Protein AF-G9EKN3-F1 (afdb_monomer_lite)

Foldseek 3Di:
DAAEAEFECACTFFVHRLLVQCVPPPDDPPVVSQVRRLPGATVVGLQVVLVVLVVCVVVVYAYEYEYPRPCCVPNVLVCCCRGSNDDNVSSVRHPPHPDDD

Secondary structure (DSSP, 8-state):
---EEEEESBTTTBSS-HHHHHTT--SSHHHHHHHHHTTSPBTT-HHHHHHHHHHHHHTT-EEEEE---TTHHHHHHHHIIIII---HHHHHHT-------

Organism: NCBI:txid658187

Structure (mmCIF, N/CA/C/O backbone):
data_AF-G9EKN3-F1
#
_entry.id   AF-G9EKN3-F1
#
loop_
_atom_site.group_PDB
_atom_site.id
_atom_site.type_symbol
_atom_site.label_atom_id
_atom_site.label_alt_id
_atom_site.label_comp_id
_atom_site.label_asym_id
_atom_site.label_entity_id
_atom_site.label_seq_id
_atom_site.pdbx_PDB_ins_code
_atom_site.Cartn_x
_atom_site.Cartn_y
_atom_site.Cartn_z
_atom_site.occupancy
_atom_site.B_iso_or_equiv
_atom_site.auth_seq_id
_atom_site.auth_comp_id
_atom_site.auth_asym_id
_atom_site.auth_atom_id
_atom_site.pdbx_PDB_model_num
ATOM 1 N N . MET A 1 1 ? -19.971 -3.875 18.115 1.00 77.50 1 MET A N 1
ATOM 2 C CA . MET A 1 1 ? -19.711 -5.177 17.462 1.00 77.50 1 MET A CA 1
ATOM 3 C C . MET A 1 1 ? -18.418 -5.032 16.682 1.00 77.50 1 MET A C 1
ATOM 5 O O . MET A 1 1 ? -18.292 -4.047 15.971 1.00 77.50 1 MET A O 1
ATOM 9 N N . MET A 1 2 ? -17.455 -5.933 16.867 1.00 85.88 2 MET A N 1
ATOM 10 C CA . MET A 1 2 ? -16.186 -5.900 16.133 1.00 85.88 2 MET A CA 1
ATOM 11 C C . MET A 1 2 ? -16.360 -6.659 14.816 1.00 85.88 2 MET A C 1
ATOM 13 O O . MET A 1 2 ? -16.826 -7.797 14.834 1.00 85.88 2 MET A O 1
ATOM 17 N N . LEU A 1 3 ? -16.030 -6.019 13.695 1.00 91.31 3 LEU A N 1
ATOM 18 C CA . LEU A 1 3 ? -16.093 -6.602 12.355 1.00 91.31 3 LEU A CA 1
ATOM 19 C C . LEU A 1 3 ? -14.681 -6.799 11.804 1.00 91.31 3 LEU A C 1
ATOM 21 O O . LEU A 1 3 ? -13.761 -6.075 12.189 1.00 91.31 3 LEU A O 1
ATOM 25 N N . LEU A 1 4 ? -14.536 -7.763 10.895 1.00 90.81 4 LEU A N 1
ATOM 26 C CA . LEU A 1 4 ? -13.334 -7.959 10.094 1.00 90.81 4 LEU A CA 1
ATOM 27 C C . LEU A 1 4 ? -13.624 -7.529 8.655 1.00 90.81 4 LEU A C 1
ATOM 29 O O . LEU A 1 4 ? -14.473 -8.123 7.992 1.00 90.81 4 LEU A O 1
ATOM 33 N N . PHE A 1 5 ? -12.899 -6.523 8.180 1.00 91.38 5 PHE A N 1
ATOM 34 C CA . PHE A 1 5 ? -12.872 -6.131 6.776 1.00 91.38 5 PHE A CA 1
ATOM 35 C C . PHE A 1 5 ? -11.708 -6.837 6.094 1.00 91.38 5 PHE A C 1
ATOM 37 O O . PHE A 1 5 ? -10.573 -6.740 6.554 1.00 91.38 5 PHE A O 1
ATOM 44 N N . ILE A 1 6 ? -11.984 -7.552 5.008 1.00 90.75 6 ILE A N 1
ATOM 45 C CA . ILE A 1 6 ? -10.954 -8.181 4.182 1.00 90.75 6 ILE A CA 1
ATOM 46 C C . ILE A 1 6 ? -10.962 -7.457 2.847 1.00 90.75 6 ILE A C 1
ATOM 48 O O . ILE A 1 6 ? -11.989 -7.430 2.170 1.00 90.75 6 ILE A O 1
ATOM 52 N N . ILE A 1 7 ? -9.838 -6.840 2.506 1.00 91.06 7 ILE A N 1
ATOM 53 C CA . ILE A 1 7 ? -9.693 -6.032 1.297 1.00 91.06 7 ILE A CA 1
ATOM 54 C C . ILE A 1 7 ? -8.610 -6.669 0.439 1.00 91.06 7 ILE A C 1
ATOM 56 O O . ILE A 1 7 ? -7.530 -6.976 0.939 1.00 91.06 7 ILE A O 1
ATOM 60 N N . ASP A 1 8 ? -8.907 -6.897 -0.834 1.00 92.44 8 ASP A N 1
ATOM 61 C CA . ASP A 1 8 ? -7.891 -7.328 -1.788 1.00 92.44 8 ASP A CA 1
ATOM 62 C C . ASP A 1 8 ? -6.888 -6.194 -2.058 1.00 92.44 8 ASP A C 1
ATOM 64 O O . ASP A 1 8 ? -7.210 -5.014 -1.918 1.00 92.44 8 ASP A O 1
ATOM 68 N N . PHE A 1 9 ? -5.654 -6.526 -2.420 1.00 92.31 9 PHE A N 1
ATOM 69 C CA . PHE A 1 9 ? -4.639 -5.514 -2.707 1.00 92.31 9 PHE A CA 1
ATOM 70 C C . PHE A 1 9 ? -4.630 -5.104 -4.179 1.00 92.31 9 PHE A C 1
ATOM 72 O O . PHE A 1 9 ? -4.766 -3.920 -4.505 1.00 92.31 9 PHE A O 1
ATOM 79 N N . ASP A 1 10 ? -4.449 -6.081 -5.061 1.00 92.38 10 ASP A N 1
ATOM 80 C CA . ASP A 1 10 ? -4.246 -5.870 -6.488 1.00 92.38 10 ASP A CA 1
ATOM 81 C C . ASP A 1 10 ? -5.558 -5.465 -7.159 1.00 92.38 10 ASP A C 1
ATOM 83 O O . ASP A 1 10 ? -6.596 -6.058 -6.910 1.00 92.38 10 ASP A O 1
ATOM 87 N N . GLU A 1 11 ? -5.539 -4.426 -7.994 1.00 93.62 11 GLU A N 1
ATOM 88 C CA . GLU A 1 11 ? -6.738 -3.926 -8.701 1.00 93.62 11 GLU A CA 1
ATOM 89 C C . GLU A 1 11 ? -7.901 -3.493 -7.780 1.00 93.62 11 GLU A C 1
ATOM 91 O O . GLU A 1 11 ? -8.989 -3.170 -8.254 1.00 93.62 11 GLU A O 1
ATOM 96 N N . THR A 1 12 ? -7.645 -3.409 -6.471 1.00 94.56 12 THR A N 1
ATOM 97 C CA . THR A 1 12 ? -8.558 -2.890 -5.451 1.00 94.56 12 THR A CA 1
ATOM 98 C C . THR A 1 12 ? -7.924 -1.686 -4.765 1.00 94.56 12 THR A C 1
ATOM 100 O O . THR A 1 12 ? -8.415 -0.570 -4.918 1.00 94.56 12 THR A O 1
ATOM 103 N N . ILE A 1 13 ? -6.798 -1.877 -4.066 1.00 95.19 13 ILE A N 1
ATOM 104 C CA . ILE A 1 13 ? -6.014 -0.771 -3.500 1.00 95.19 13 ILE A CA 1
ATOM 105 C C . ILE A 1 13 ? -5.079 -0.219 -4.569 1.00 95.19 13 ILE A C 1
ATOM 107 O O . ILE A 1 13 ? -5.162 0.956 -4.922 1.00 95.19 13 ILE A O 1
ATOM 111 N N . ALA A 1 14 ? -4.198 -1.063 -5.104 1.00 95.50 14 ALA A N 1
ATOM 112 C CA . ALA A 1 14 ? -3.304 -0.700 -6.193 1.00 95.50 14 ALA A CA 1
ATOM 113 C C . ALA A 1 14 ? -4.074 -0.695 -7.521 1.00 95.50 14 ALA A C 1
ATOM 115 O O . ALA A 1 14 ? -4.857 -1.595 -7.797 1.00 95.50 14 ALA A O 1
ATOM 116 N N . SER A 1 15 ? -3.824 0.280 -8.397 1.00 96.75 15 SER A N 1
ATOM 117 C CA . SER A 1 15 ? -4.519 0.377 -9.699 1.00 96.75 15 SER A CA 1
ATOM 118 C C . SER A 1 15 ? -4.148 -0.698 -10.721 1.00 96.75 15 SER A C 1
ATOM 120 O O . SER A 1 15 ? -4.681 -0.705 -11.829 1.00 96.75 15 SER A O 1
ATOM 122 N N . LYS A 1 16 ? -3.207 -1.581 -10.387 1.00 94.62 16 LYS A N 1
ATOM 123 C CA . LYS A 1 16 ? -2.710 -2.635 -11.267 1.00 94.62 16 LYS A CA 1
ATOM 124 C C . LYS A 1 16 ? -2.453 -3.899 -10.470 1.00 94.62 16 LYS A C 1
ATOM 126 O O . LYS A 1 16 ? -2.130 -3.830 -9.287 1.00 94.62 16 LYS A O 1
ATOM 131 N N . ASN A 1 17 ? -2.470 -5.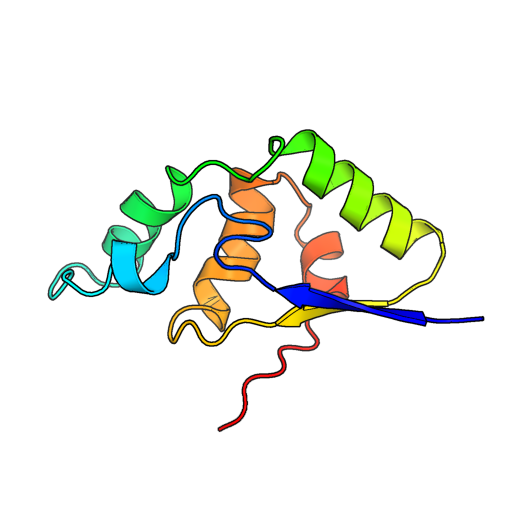026 -11.172 1.00 92.25 17 ASN A N 1
ATOM 132 C CA . ASN A 1 17 ? -1.912 -6.271 -10.675 1.00 92.25 17 ASN A CA 1
ATOM 133 C C . ASN A 1 17 ? -0.386 -6.141 -10.492 1.00 92.25 17 ASN A C 1
ATOM 135 O O . ASN A 1 17 ? 0.382 -6.131 -11.460 1.00 92.25 17 ASN A O 1
ATOM 139 N N . THR A 1 18 ? 0.054 -6.010 -9.242 1.00 90.00 18 THR A N 1
ATOM 140 C CA . THR A 1 18 ? 1.454 -5.773 -8.880 1.00 90.00 18 THR A CA 1
ATOM 141 C C . THR A 1 18 ? 2.340 -6.983 -9.149 1.00 90.00 18 THR A C 1
ATOM 143 O O . THR A 1 18 ? 3.496 -6.797 -9.519 1.00 90.00 18 THR A O 1
ATOM 146 N N . HIS A 1 19 ? 1.812 -8.210 -9.063 1.00 87.62 19 HIS A N 1
ATOM 147 C CA . HIS A 1 19 ? 2.541 -9.416 -9.463 1.00 87.62 19 HIS A CA 1
ATOM 148 C C . HIS A 1 19 ? 2.911 -9.376 -10.952 1.00 87.62 19 HIS A C 1
ATOM 150 O O . HIS A 1 19 ? 4.080 -9.529 -11.302 1.00 87.62 19 HIS A O 1
ATOM 156 N N . ASN A 1 20 ? 1.948 -9.087 -11.831 1.00 89.38 20 ASN A N 1
ATOM 157 C CA . ASN A 1 20 ? 2.193 -8.979 -13.272 1.00 89.38 20 ASN A CA 1
ATOM 158 C C . ASN A 1 20 ? 3.138 -7.821 -13.612 1.00 89.38 20 ASN A C 1
ATOM 160 O O . ASN A 1 20 ? 3.928 -7.922 -14.549 1.00 89.38 20 ASN A O 1
ATOM 164 N N . ALA A 1 21 ? 3.084 -6.730 -12.841 1.00 88.94 21 ALA A N 1
ATOM 165 C CA . ALA A 1 21 ? 3.972 -5.590 -13.033 1.00 88.94 21 ALA A CA 1
ATOM 166 C C . ALA A 1 21 ? 5.451 -5.929 -12.790 1.00 88.94 21 ALA A C 1
ATOM 168 O O . ALA A 1 21 ? 6.311 -5.265 -13.361 1.00 88.94 21 ALA A O 1
ATOM 169 N N . VAL A 1 22 ? 5.758 -6.950 -11.981 1.00 88.25 22 VAL A N 1
ATOM 170 C CA . VAL A 1 22 ? 7.142 -7.309 -11.614 1.00 88.25 22 VAL A CA 1
ATOM 171 C C . VAL A 1 22 ? 7.537 -8.737 -11.992 1.00 88.25 22 VAL A C 1
ATOM 173 O O . VAL A 1 22 ? 8.679 -9.127 -11.773 1.00 88.25 22 VAL A O 1
ATOM 176 N N . SER A 1 23 ? 6.643 -9.516 -12.606 1.00 85.69 23 SER A N 1
ATOM 177 C CA . SER A 1 23 ? 6.872 -10.929 -12.953 1.00 85.69 23 SER A CA 1
ATOM 178 C C . SER A 1 23 ? 8.028 -11.154 -13.935 1.00 85.69 23 SER A C 1
ATOM 180 O O . SER A 1 23 ? 8.589 -12.245 -13.997 1.00 85.69 23 SER A O 1
ATOM 182 N N . HIS A 1 24 ? 8.409 -10.121 -14.687 1.00 83.88 24 HIS A N 1
ATOM 183 C CA . HIS A 1 24 ? 9.522 -10.141 -15.634 1.00 83.88 24 HIS A CA 1
ATOM 184 C C . HIS A 1 24 ? 10.871 -9.734 -15.010 1.00 83.88 24 HIS A C 1
ATOM 186 O O . HIS A 1 24 ? 11.897 -9.778 -15.690 1.00 83.88 24 HIS A O 1
ATOM 192 N N . ILE A 1 25 ? 10.898 -9.327 -13.736 1.00 83.12 25 ILE A N 1
ATOM 193 C CA . ILE A 1 25 ? 12.123 -8.918 -13.044 1.00 83.12 25 ILE A CA 1
ATOM 194 C C . ILE A 1 25 ? 12.875 -10.166 -12.575 1.00 83.12 25 ILE A C 1
ATOM 196 O O . ILE A 1 25 ? 12.511 -10.806 -11.593 1.00 83.12 25 ILE A O 1
ATOM 200 N N . SER A 1 26 ? 13.960 -10.505 -13.273 1.00 72.56 26 SER A N 1
ATOM 201 C CA . SER A 1 26 ? 14.819 -11.657 -12.954 1.00 72.56 26 SER A CA 1
ATOM 202 C C . SER A 1 26 ? 16.074 -11.299 -12.148 1.00 72.56 26 SER A C 1
ATOM 204 O O . SER A 1 26 ? 16.805 -12.185 -11.713 1.00 72.56 26 SER A O 1
ATOM 206 N N . THR A 1 27 ? 16.365 -10.008 -11.967 1.00 70.00 27 THR A N 1
ATOM 207 C CA . THR A 1 27 ? 17.594 -9.496 -11.335 1.00 70.00 27 THR A CA 1
ATOM 208 C C . THR A 1 27 ? 17.308 -8.215 -10.551 1.00 70.00 27 THR A C 1
ATOM 210 O O . THR A 1 27 ? 16.440 -7.446 -10.946 1.00 70.00 27 THR A O 1
ATOM 213 N N . GLY A 1 28 ? 18.064 -7.943 -9.481 1.00 70.62 28 GLY A N 1
ATOM 214 C CA . GLY A 1 28 ? 17.951 -6.692 -8.708 1.00 70.62 28 GLY A CA 1
ATOM 215 C C . GLY A 1 28 ? 17.133 -6.780 -7.413 1.00 70.62 28 GLY A C 1
ATOM 216 O O . GLY A 1 28 ? 17.104 -5.819 -6.650 1.00 70.62 28 GLY A O 1
ATOM 217 N N . GLY A 1 29 ? 16.528 -7.935 -7.119 1.00 84.62 29 GLY A N 1
ATOM 218 C CA . GLY A 1 29 ? 15.912 -8.217 -5.819 1.00 84.62 29 GLY A CA 1
ATOM 219 C C . GLY A 1 29 ? 14.766 -7.270 -5.443 1.00 84.62 29 GLY A C 1
ATOM 220 O O . GLY A 1 29 ? 14.072 -6.728 -6.303 1.00 84.62 29 GLY A O 1
ATOM 221 N N . MET A 1 30 ? 14.557 -7.083 -4.137 1.00 85.62 30 MET A N 1
ATOM 222 C CA . MET A 1 30 ? 13.417 -6.322 -3.611 1.00 85.62 30 MET A CA 1
ATOM 223 C C . MET A 1 30 ? 13.447 -4.831 -3.951 1.00 85.62 30 MET A C 1
ATOM 225 O O . MET A 1 30 ? 12.382 -4.242 -4.108 1.00 85.62 30 MET A O 1
ATOM 229 N N . ASP A 1 31 ? 14.623 -4.224 -4.107 1.00 88.88 31 ASP A N 1
ATOM 230 C CA . ASP A 1 31 ? 14.721 -2.804 -4.459 1.00 88.88 31 ASP A CA 1
ATOM 231 C C . ASP A 1 31 ? 14.262 -2.546 -5.898 1.00 88.88 31 ASP A C 1
ATOM 233 O O . ASP A 1 31 ? 13.560 -1.568 -6.152 1.00 88.88 31 ASP A O 1
ATOM 237 N N . ALA A 1 32 ? 14.580 -3.454 -6.830 1.00 90.00 32 ALA A N 1
ATOM 238 C CA . ALA A 1 32 ? 14.085 -3.380 -8.205 1.00 90.00 32 ALA A CA 1
ATOM 239 C C . ALA A 1 32 ? 12.561 -3.581 -8.274 1.00 90.00 32 ALA A C 1
ATOM 241 O O . ALA A 1 32 ? 11.872 -2.848 -8.981 1.00 90.00 32 ALA A O 1
ATOM 242 N N . ILE A 1 33 ? 12.031 -4.529 -7.495 1.00 90.81 33 ILE A N 1
ATOM 243 C CA . ILE A 1 33 ? 10.584 -4.756 -7.356 1.00 90.81 33 ILE A CA 1
ATOM 244 C C . ILE A 1 33 ? 9.901 -3.505 -6.788 1.00 90.81 33 ILE A C 1
ATOM 246 O O . ILE A 1 33 ? 8.915 -3.021 -7.344 1.00 90.81 33 ILE A O 1
ATOM 250 N N . TRP A 1 34 ? 10.440 -2.943 -5.703 1.00 93.06 34 TRP A N 1
ATOM 251 C CA . TRP A 1 34 ? 9.871 -1.766 -5.051 1.00 93.06 34 TRP A CA 1
ATOM 252 C C . TRP A 1 34 ? 9.898 -0.527 -5.946 1.00 93.06 34 TRP A C 1
ATOM 254 O O . TRP A 1 34 ? 8.924 0.223 -5.974 1.00 93.06 34 TRP A O 1
ATOM 264 N N . ALA A 1 35 ? 10.973 -0.336 -6.716 1.00 93.12 35 ALA A N 1
ATOM 265 C CA . ALA A 1 35 ? 11.099 0.779 -7.648 1.00 93.12 35 ALA A CA 1
ATOM 266 C C . ALA A 1 35 ? 9.950 0.839 -8.666 1.00 93.12 35 ALA A C 1
ATOM 268 O O . ALA A 1 35 ? 9.578 1.934 -9.065 1.00 93.12 35 ALA A O 1
ATOM 269 N N . ILE A 1 36 ? 9.376 -0.309 -9.041 1.00 93.31 36 ILE A N 1
ATOM 270 C CA . ILE A 1 36 ? 8.216 -0.392 -9.936 1.00 93.31 36 ILE A CA 1
ATOM 271 C C . ILE A 1 36 ? 6.915 -0.218 -9.155 1.00 93.31 36 ILE A C 1
ATOM 273 O O . ILE A 1 36 ? 6.029 0.525 -9.572 1.00 93.31 36 ILE A O 1
ATOM 277 N N . ILE A 1 37 ? 6.780 -0.915 -8.024 1.00 93.25 37 ILE A N 1
ATOM 278 C CA . ILE A 1 37 ? 5.507 -0.972 -7.301 1.00 93.25 37 ILE A CA 1
ATOM 279 C C . ILE A 1 37 ? 5.133 0.379 -6.688 1.00 93.25 37 ILE A C 1
ATOM 281 O O . ILE A 1 37 ? 3.961 0.746 -6.727 1.00 93.25 37 ILE A O 1
ATOM 285 N N . LYS A 1 38 ? 6.102 1.155 -6.189 1.00 95.31 38 LYS A N 1
ATOM 286 C CA . LYS A 1 38 ? 5.838 2.481 -5.605 1.00 95.31 38 LYS A CA 1
ATOM 287 C C . LYS A 1 38 ? 5.204 3.475 -6.591 1.00 95.31 38 LYS A C 1
ATOM 289 O O . LYS A 1 38 ? 4.517 4.397 -6.165 1.00 95.31 38 LYS A O 1
ATOM 294 N N . ASP A 1 39 ? 5.423 3.276 -7.893 1.00 96.25 39 ASP A N 1
ATOM 295 C CA . ASP A 1 39 ? 4.906 4.146 -8.955 1.00 96.25 39 ASP A CA 1
ATOM 296 C C . ASP A 1 39 ? 3.503 3.715 -9.427 1.00 96.25 39 ASP A C 1
ATOM 298 O O . ASP A 1 39 ? 2.851 4.413 -10.209 1.00 96.25 39 ASP A O 1
ATOM 302 N N . ILE A 1 40 ? 2.995 2.572 -8.952 1.00 96.12 40 ILE A N 1
ATOM 303 C CA . ILE A 1 40 ? 1.617 2.147 -9.202 1.00 96.12 40 ILE A CA 1
ATOM 304 C C . ILE A 1 40 ? 0.707 2.982 -8.309 1.00 96.12 40 ILE A C 1
ATOM 306 O O . ILE A 1 40 ? 0.703 2.827 -7.091 1.00 96.12 40 ILE A O 1
ATOM 310 N N . SER A 1 41 ? -0.093 3.859 -8.914 1.00 97.31 41 SER A N 1
ATOM 311 C CA . SER A 1 41 ? -1.022 4.706 -8.166 1.00 97.31 41 SER A CA 1
ATOM 312 C C . SER A 1 41 ? -2.111 3.874 -7.477 1.00 97.31 41 SER A C 1
ATOM 314 O O . SER A 1 41 ? -2.569 2.883 -8.054 1.00 97.31 41 SER A O 1
ATOM 316 N N . PRO A 1 42 ? -2.572 4.273 -6.286 1.00 97.94 42 PRO A N 1
ATOM 317 C CA . PRO A 1 42 ? -3.735 3.657 -5.666 1.00 97.94 42 PRO A CA 1
ATOM 318 C C . PRO A 1 42 ? -5.033 4.072 -6.375 1.00 97.94 42 PRO A C 1
ATOM 320 O O . PRO A 1 42 ? -5.170 5.215 -6.824 1.00 97.94 42 PRO A O 1
ATOM 323 N N . ILE A 1 43 ? -6.002 3.159 -6.464 1.00 97.75 43 ILE A N 1
ATOM 324 C CA . ILE A 1 43 ? -7.347 3.454 -6.978 1.00 97.75 43 ILE A CA 1
ATOM 325 C C . ILE A 1 43 ? -7.992 4.502 -6.074 1.00 97.75 43 ILE A C 1
ATOM 327 O O . ILE A 1 43 ? -7.898 4.411 -4.855 1.00 97.75 43 ILE A O 1
ATOM 331 N N . SER A 1 44 ? -8.627 5.513 -6.669 1.00 96.44 44 SER A N 1
ATOM 332 C CA . SER A 1 44 ? -9.220 6.660 -5.957 1.00 96.44 44 SER A CA 1
ATOM 333 C C . SER A 1 44 ? -8.223 7.554 -5.201 1.00 96.44 44 SER A C 1
ATOM 335 O O . SER A 1 44 ? -8.631 8.542 -4.601 1.00 96.44 44 SER A O 1
ATOM 337 N N . GLY A 1 45 ? -6.917 7.285 -5.292 1.00 97.25 45 GLY A N 1
ATOM 338 C CA . GLY A 1 45 ? -5.869 8.097 -4.679 1.00 97.25 45 GLY A CA 1
ATOM 339 C C . GLY A 1 45 ? -5.493 7.675 -3.249 1.00 97.25 45 GLY A C 1
ATOM 340 O O . GLY A 1 45 ? -6.229 6.948 -2.579 1.00 97.25 45 GLY A O 1
ATOM 341 N N . PRO A 1 46 ? -4.312 8.112 -2.769 1.00 97.62 46 PRO A N 1
ATOM 342 C CA . PRO A 1 46 ? -3.760 7.659 -1.492 1.00 97.62 46 PRO A CA 1
ATOM 343 C C . PRO A 1 46 ? -4.569 8.152 -0.289 1.00 97.62 46 PRO A C 1
ATOM 345 O O . PRO A 1 46 ? -4.732 7.411 0.676 1.00 97.62 46 PRO A O 1
ATOM 348 N N . GLU A 1 47 ? -5.125 9.366 -0.355 1.00 97.88 47 GLU A N 1
ATOM 349 C CA . GLU A 1 47 ? -5.920 9.943 0.738 1.00 97.88 47 GLU A CA 1
ATOM 350 C C . GLU A 1 47 ? -7.195 9.138 1.006 1.00 97.88 47 GLU A C 1
ATOM 352 O O . GLU A 1 47 ? -7.476 8.816 2.156 1.00 97.88 47 GLU A O 1
ATOM 357 N N . THR A 1 48 ? -7.912 8.706 -0.040 1.00 97.44 48 THR A N 1
ATOM 358 C CA . THR A 1 48 ? -9.121 7.884 0.120 1.00 97.44 48 THR A CA 1
ATOM 359 C C . THR A 1 48 ? -8.826 6.587 0.864 1.00 97.44 48 THR A C 1
ATOM 361 O O . THR A 1 48 ? -9.559 6.226 1.785 1.00 97.44 48 THR A O 1
ATOM 364 N N . TRP A 1 49 ? -7.742 5.893 0.515 1.00 96.94 49 TRP A N 1
ATOM 365 C CA . TRP A 1 49 ? -7.350 4.673 1.221 1.00 9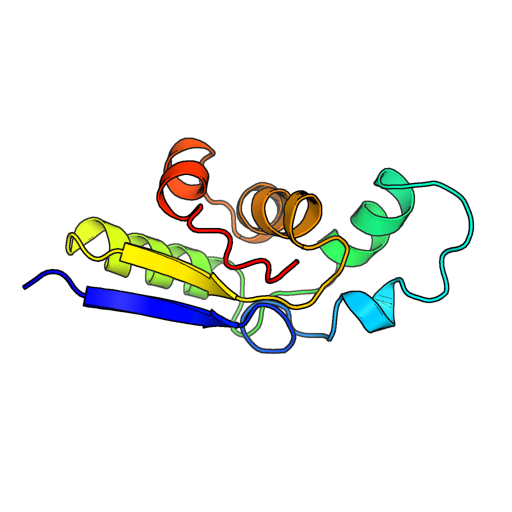6.94 49 TRP A CA 1
ATOM 366 C C . TRP A 1 49 ? -6.887 4.952 2.643 1.00 96.94 49 TRP A C 1
ATOM 368 O O . TRP A 1 49 ? -7.287 4.233 3.555 1.00 96.94 49 TRP A O 1
ATOM 378 N N . ARG A 1 50 ? -6.110 6.017 2.856 1.00 96.81 50 ARG A N 1
ATOM 379 C CA . ARG A 1 50 ? -5.662 6.424 4.191 1.00 96.81 50 ARG A CA 1
ATOM 380 C C . ARG A 1 50 ? -6.845 6.693 5.120 1.00 96.81 50 ARG A C 1
ATOM 382 O O . ARG A 1 50 ? -6.892 6.150 6.220 1.00 96.81 50 ARG A O 1
ATOM 389 N N . GLU A 1 51 ? -7.805 7.496 4.671 1.00 97.31 51 GLU A N 1
ATOM 390 C CA . GLU A 1 51 ? -9.012 7.847 5.425 1.00 97.31 51 GLU A CA 1
ATOM 391 C C . GLU A 1 51 ? -9.912 6.633 5.660 1.00 97.31 51 GLU A C 1
ATOM 393 O O . GLU A 1 51 ? -10.357 6.409 6.785 1.00 97.31 51 GLU A O 1
ATOM 398 N N . THR A 1 52 ? -10.133 5.811 4.630 1.00 95.81 52 THR A N 1
ATOM 399 C CA . THR A 1 52 ? -10.943 4.586 4.733 1.00 95.81 52 THR A CA 1
ATOM 400 C C . THR A 1 52 ? -10.376 3.655 5.794 1.00 95.81 52 THR A C 1
ATOM 402 O O . THR A 1 52 ? -11.079 3.217 6.703 1.00 95.81 52 THR A O 1
ATOM 405 N N . ILE A 1 53 ? -9.079 3.381 5.699 1.00 94.25 53 ILE A N 1
ATOM 406 C CA . ILE A 1 53 ? -8.389 2.465 6.590 1.00 94.25 53 ILE A CA 1
ATOM 407 C C . ILE A 1 53 ? -8.398 3.004 8.035 1.00 94.25 53 ILE A C 1
ATOM 409 O O . ILE A 1 53 ? -8.721 2.260 8.965 1.00 94.25 53 ILE A O 1
ATOM 413 N N . ARG A 1 54 ? -8.114 4.299 8.232 1.00 94.75 54 ARG A N 1
ATOM 414 C CA . ARG A 1 54 ? -8.198 4.947 9.552 1.00 94.75 54 ARG A CA 1
ATOM 415 C C . ARG A 1 54 ? -9.592 4.859 10.143 1.00 94.75 54 ARG A C 1
ATOM 417 O O . ARG A 1 54 ? -9.729 4.459 11.293 1.00 94.75 54 ARG A O 1
ATOM 424 N N . SER A 1 55 ? -10.617 5.151 9.348 1.00 95.12 55 SER A N 1
ATOM 425 C CA . SER A 1 55 ? -12.006 5.101 9.798 1.00 95.12 55 SER A CA 1
ATOM 426 C C . SER A 1 55 ? -12.394 3.708 10.302 1.00 95.12 55 SER A C 1
ATOM 428 O O . SER A 1 55 ? -13.036 3.590 11.345 1.00 95.12 55 SER A O 1
ATOM 430 N N . VAL A 1 56 ? -11.956 2.645 9.616 1.00 92.62 56 VAL A N 1
ATOM 431 C CA . VAL A 1 56 ? -12.174 1.259 10.064 1.00 92.62 56 VAL A CA 1
ATOM 432 C C . VAL A 1 56 ? -11.509 1.013 11.425 1.00 92.62 56 VAL A C 1
ATOM 434 O O . VAL A 1 56 ? -12.149 0.481 12.336 1.00 92.62 56 VAL A O 1
ATOM 437 N N . LEU A 1 57 ? -10.253 1.436 11.600 1.00 89.56 57 LEU A N 1
ATOM 438 C CA . LEU A 1 57 ? -9.537 1.256 12.867 1.00 89.56 57 LEU A CA 1
ATOM 439 C C . LEU A 1 57 ? -10.120 2.077 14.021 1.00 89.56 57 LEU A C 1
ATOM 441 O O . LEU A 1 57 ? -10.229 1.573 15.139 1.00 89.56 57 LEU A O 1
ATOM 445 N N . GLU A 1 58 ? -10.483 3.333 13.774 1.00 92.00 58 GLU A N 1
ATOM 446 C CA . GLU A 1 58 ? -11.041 4.244 14.779 1.00 92.00 58 GLU A CA 1
ATOM 447 C C . GLU A 1 58 ? -12.405 3.769 15.288 1.00 92.00 58 GLU A C 1
ATOM 449 O O . GLU A 1 58 ? -12.726 3.942 16.462 1.00 92.00 58 GLU A O 1
ATOM 454 N N . GLN A 1 59 ? -13.177 3.084 14.440 1.00 93.25 59 GLN A N 1
ATOM 455 C CA . GLN A 1 59 ? -14.429 2.426 14.824 1.00 93.25 59 GLN A CA 1
ATOM 456 C C . GLN A 1 59 ? -14.217 1.125 15.624 1.00 93.25 59 GLN A C 1
ATOM 458 O O . GLN A 1 59 ? -15.183 0.467 16.020 1.00 93.25 59 GLN A O 1
ATOM 463 N N . GLY A 1 60 ? -12.965 0.738 15.890 1.00 90.19 60 GLY A N 1
ATOM 464 C CA . GLY A 1 60 ? -12.624 -0.474 16.632 1.00 90.19 60 GLY A CA 1
ATOM 465 C C . GLY A 1 60 ? -12.855 -1.754 15.829 1.00 90.19 60 GLY A C 1
ATOM 466 O O . GLY A 1 60 ? -13.115 -2.809 16.411 1.00 90.19 60 GLY A O 1
ATOM 467 N N . HIS A 1 61 ? -12.818 -1.670 14.498 1.00 90.31 61 HIS A N 1
ATOM 468 C CA . HIS A 1 61 ? -12.880 -2.827 13.614 1.00 90.31 61 HIS A CA 1
ATOM 469 C C . HIS A 1 61 ? -11.475 -3.309 13.240 1.00 90.31 61 HIS A C 1
ATOM 471 O O . HIS A 1 61 ? -10.490 -2.577 13.333 1.00 90.31 61 HIS A O 1
ATOM 477 N N . SER A 1 62 ? -11.387 -4.565 12.816 1.00 88.56 62 SER A N 1
ATOM 478 C CA . SER A 1 62 ? -10.161 -5.146 12.277 1.00 88.56 62 SER A CA 1
ATOM 479 C C . SER A 1 62 ? -10.177 -5.076 10.756 1.00 88.56 62 SER A C 1
ATOM 481 O O . SER A 1 62 ? -11.228 -5.214 10.128 1.00 88.56 62 SER A O 1
ATOM 483 N N . LEU A 1 63 ? -9.000 -4.907 10.162 1.00 89.56 63 LEU A N 1
ATOM 484 C CA . LEU A 1 63 ? -8.811 -4.921 8.718 1.00 89.56 63 LEU A CA 1
ATOM 485 C C . LEU A 1 63 ? -7.655 -5.855 8.377 1.00 89.56 63 LEU A C 1
ATOM 487 O O . LEU A 1 63 ? -6.604 -5.790 9.008 1.00 89.56 63 LEU A O 1
ATOM 491 N N . ALA A 1 64 ? -7.871 -6.714 7.389 1.00 89.12 64 ALA A N 1
ATOM 492 C CA . ALA A 1 64 ? -6.862 -7.569 6.793 1.00 89.12 64 ALA A CA 1
ATOM 493 C C . ALA A 1 64 ? -6.763 -7.247 5.302 1.00 89.12 64 ALA A C 1
ATOM 495 O O . ALA A 1 64 ? -7.778 -7.024 4.636 1.00 89.12 64 ALA A O 1
ATOM 496 N N . ILE A 1 65 ? -5.540 -7.252 4.780 1.00 88.25 65 ILE A N 1
ATOM 497 C CA . ILE A 1 65 ? -5.304 -7.160 3.342 1.00 88.25 65 ILE A CA 1
ATOM 498 C C . ILE A 1 65 ? -5.019 -8.565 2.833 1.00 88.25 65 ILE A C 1
ATOM 500 O O . ILE A 1 65 ? -4.041 -9.192 3.239 1.00 88.25 65 ILE A O 1
ATOM 504 N N . ALA A 1 66 ? -5.898 -9.060 1.969 1.00 84.81 66 ALA A N 1
ATOM 505 C CA . ALA A 1 66 ? -5.705 -10.314 1.268 1.00 84.81 66 ALA A CA 1
ATOM 506 C C . ALA A 1 66 ? -4.912 -10.046 -0.011 1.00 84.81 66 ALA A C 1
ATOM 508 O O . ALA A 1 66 ? -5.204 -9.116 -0.755 1.00 84.81 66 ALA A O 1
ATOM 509 N N . SER A 1 67 ? -3.890 -10.854 -0.265 1.00 82.19 67 SER A N 1
ATOM 510 C CA . SER A 1 67 ? -3.170 -10.821 -1.531 1.00 82.19 67 SER A CA 1
ATOM 511 C C . SER A 1 67 ? -2.507 -12.164 -1.777 1.00 82.19 67 SER A C 1
ATOM 513 O O . SER A 1 67 ? -1.929 -12.761 -0.869 1.00 82.19 67 SER A O 1
ATOM 515 N N . PHE A 1 68 ? -2.558 -12.613 -3.028 1.00 74.12 68 PHE A N 1
ATOM 516 C CA . PHE A 1 68 ? -1.825 -13.785 -3.508 1.00 74.12 68 PHE A CA 1
ATOM 517 C C . PHE A 1 68 ? -0.473 -13.408 -4.123 1.00 74.12 68 PHE A C 1
ATOM 519 O O . PHE A 1 68 ? 0.190 -14.237 -4.747 1.00 74.12 68 PHE A O 1
ATOM 526 N N . ASN A 1 69 ? -0.046 -12.153 -3.969 1.00 70.31 69 ASN A N 1
ATOM 527 C CA . ASN A 1 69 ? 1.258 -11.728 -4.434 1.00 70.31 69 ASN A CA 1
ATOM 528 C C . ASN A 1 69 ? 2.345 -12.41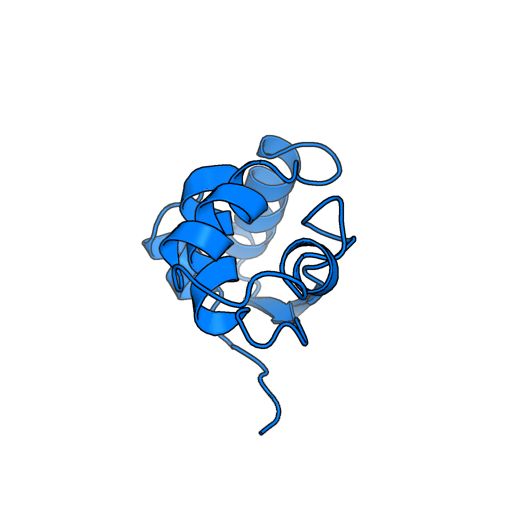8 -3.592 1.00 70.31 69 ASN A C 1
ATOM 530 O O . ASN A 1 69 ? 2.407 -12.243 -2.376 1.00 70.31 69 ASN A O 1
ATOM 534 N N . ALA A 1 70 ? 3.244 -13.157 -4.247 1.00 68.62 70 ALA A N 1
ATOM 535 C CA . ALA A 1 70 ? 4.392 -13.807 -3.607 1.00 68.62 70 ALA A CA 1
ATOM 536 C C . ALA A 1 70 ? 5.292 -12.824 -2.827 1.00 68.62 70 ALA A C 1
ATOM 538 O O . ALA A 1 70 ? 5.961 -13.206 -1.870 1.00 68.62 70 ALA A O 1
ATOM 539 N N . TYR A 1 71 ? 5.280 -11.546 -3.209 1.00 74.56 71 TYR A N 1
ATOM 540 C CA . TYR A 1 71 ? 5.995 -10.459 -2.541 1.00 74.56 71 TYR A CA 1
ATOM 541 C C . TYR A 1 71 ? 5.114 -9.682 -1.553 1.00 74.56 71 TYR A C 1
ATOM 543 O O . TYR A 1 71 ? 5.606 -8.776 -0.880 1.00 74.56 71 TYR A O 1
ATOM 551 N N . GLY A 1 72 ? 3.831 -10.035 -1.440 1.00 75.38 72 GLY A N 1
ATOM 552 C CA . GLY A 1 72 ? 2.821 -9.384 -0.608 1.00 75.38 72 GLY A CA 1
ATOM 553 C C . GLY A 1 72 ? 3.277 -9.104 0.828 1.00 75.38 72 GLY A C 1
ATOM 554 O O . GLY A 1 72 ? 3.167 -7.954 1.256 1.00 75.38 72 GLY A O 1
ATOM 555 N N . PRO A 1 73 ? 3.894 -10.067 1.548 1.00 80.31 73 PRO A N 1
ATOM 556 C CA . PRO A 1 73 ? 4.371 -9.843 2.915 1.00 80.31 73 PRO A CA 1
ATOM 557 C C . PRO A 1 73 ? 5.404 -8.719 3.072 1.00 80.31 73 PRO A C 1
ATOM 559 O O . PRO A 1 73 ? 5.519 -8.159 4.157 1.00 80.31 73 PRO A O 1
ATOM 562 N N . MET A 1 74 ? 6.157 -8.391 2.018 1.00 81.12 74 MET A N 1
ATOM 563 C CA . MET A 1 74 ? 7.178 -7.336 2.041 1.00 81.12 74 MET A CA 1
ATOM 564 C C . MET A 1 74 ? 6.704 -6.053 1.355 1.00 81.12 74 MET A C 1
ATOM 566 O O . MET A 1 74 ? 7.014 -4.955 1.808 1.00 81.12 74 MET A O 1
ATOM 570 N N . VAL A 1 75 ? 5.955 -6.185 0.261 1.00 87.94 75 VAL A N 1
ATOM 571 C CA . VAL A 1 75 ? 5.512 -5.060 -0.566 1.00 87.94 75 VAL A CA 1
ATOM 572 C C . VAL A 1 75 ? 4.345 -4.324 0.071 1.00 87.94 75 VAL A C 1
ATOM 574 O O . VAL A 1 75 ? 4.359 -3.099 0.106 1.00 87.94 75 VAL A O 1
ATOM 577 N N . ILE A 1 76 ? 3.338 -5.046 0.566 1.00 90.94 76 ILE A N 1
ATOM 578 C CA . ILE A 1 76 ? 2.088 -4.429 1.023 1.00 90.94 76 ILE A CA 1
ATOM 579 C C . ILE A 1 76 ? 2.333 -3.513 2.226 1.00 90.94 76 ILE A C 1
ATOM 581 O O . ILE A 1 76 ? 1.906 -2.362 2.152 1.00 90.94 76 ILE A O 1
ATOM 585 N N . PRO A 1 77 ? 3.067 -3.923 3.285 1.00 91.62 77 PRO A N 1
ATOM 586 C CA . PRO A 1 77 ? 3.365 -3.020 4.396 1.00 91.62 77 PRO A CA 1
ATOM 587 C C . PRO A 1 77 ? 4.071 -1.745 3.927 1.00 91.62 77 PRO A C 1
ATOM 589 O O . PRO A 1 77 ? 3.655 -0.644 4.273 1.00 91.62 77 PRO A O 1
ATOM 592 N N . ARG A 1 78 ? 5.072 -1.890 3.052 1.00 93.31 78 ARG A N 1
ATOM 593 C CA . ARG A 1 78 ? 5.835 -0.765 2.506 1.00 93.31 78 ARG A CA 1
ATOM 594 C C . ARG A 1 78 ? 4.978 0.158 1.635 1.00 93.31 78 ARG A C 1
ATOM 596 O O . ARG A 1 78 ? 5.128 1.370 1.699 1.00 93.31 78 ARG A O 1
ATOM 603 N N . TYR A 1 79 ? 4.046 -0.397 0.863 1.00 95.00 79 TYR A N 1
ATOM 604 C CA . TYR A 1 79 ? 3.088 0.364 0.059 1.00 95.00 79 TYR A CA 1
ATOM 605 C C . TYR A 1 79 ? 2.119 1.171 0.920 1.00 95.00 79 TYR A C 1
ATOM 607 O O . TYR A 1 79 ? 1.875 2.348 0.651 1.00 95.00 79 TYR A O 1
ATOM 615 N N . LEU A 1 80 ? 1.603 0.569 1.989 1.00 94.56 80 LEU A N 1
ATOM 616 C CA . LEU A 1 80 ? 0.755 1.272 2.944 1.00 94.56 80 LEU A CA 1
ATOM 617 C C . LEU A 1 80 ? 1.488 2.436 3.629 1.00 94.56 80 LEU A C 1
ATOM 619 O O . LEU A 1 80 ? 0.892 3.489 3.842 1.00 94.56 80 LEU A O 1
ATOM 623 N N . GLU A 1 81 ? 2.770 2.274 3.949 1.00 95.31 81 GLU A N 1
ATOM 624 C CA . GLU A 1 81 ? 3.570 3.335 4.567 1.00 95.31 81 GLU A CA 1
ATOM 625 C C . GLU A 1 81 ? 3.969 4.422 3.561 1.00 95.31 81 GLU A C 1
ATOM 627 O O . GLU A 1 81 ? 3.628 5.589 3.738 1.00 95.31 81 GLU A O 1
ATOM 632 N N . GLU A 1 82 ? 4.673 4.052 2.489 1.00 96.88 82 GLU A N 1
ATOM 633 C CA . GLU A 1 82 ? 5.332 5.008 1.592 1.00 96.88 82 GLU A CA 1
ATOM 634 C C . GLU A 1 82 ? 4.390 5.611 0.537 1.00 96.88 82 GLU A C 1
ATOM 636 O O . GLU A 1 82 ? 4.602 6.750 0.124 1.00 96.88 82 GLU A O 1
ATOM 641 N N . VAL A 1 83 ? 3.363 4.877 0.088 1.00 97.50 83 VAL A N 1
ATOM 642 C CA . VAL A 1 83 ? 2.453 5.330 -0.985 1.00 97.50 83 VAL A CA 1
ATOM 643 C C . VAL A 1 83 ? 1.125 5.816 -0.415 1.00 97.50 83 VAL A C 1
ATOM 645 O O . VAL A 1 83 ? 0.659 6.898 -0.771 1.00 97.50 83 VAL A O 1
ATOM 648 N N . ILE A 1 84 ? 0.510 5.048 0.489 1.00 97.19 84 ILE A N 1
ATOM 649 C CA . ILE A 1 84 ? -0.752 5.456 1.126 1.00 97.19 84 ILE A CA 1
ATOM 650 C C . ILE A 1 84 ? -0.507 6.493 2.229 1.00 97.19 84 ILE A C 1
ATOM 652 O O . ILE A 1 84 ? -1.336 7.386 2.413 1.00 97.19 84 ILE A O 1
ATOM 656 N N . GLY A 1 85 ? 0.628 6.445 2.931 1.00 96.75 85 GLY A N 1
ATOM 657 C CA . GLY A 1 85 ? 0.960 7.390 4.004 1.00 96.75 85 GLY A CA 1
ATOM 658 C C . GLY A 1 85 ? 0.403 6.992 5.372 1.00 96.75 85 GLY A C 1
ATOM 659 O O . GLY A 1 85 ? 0.026 7.862 6.161 1.00 96.75 85 GLY A O 1
ATOM 660 N N . LEU A 1 86 ? 0.295 5.689 5.646 1.00 94.75 86 LEU A N 1
ATOM 661 C CA . LEU A 1 86 ? 0.012 5.173 6.985 1.00 94.75 86 LEU A CA 1
ATOM 662 C C . LEU A 1 86 ? 1.288 5.145 7.830 1.00 94.75 86 LEU A C 1
ATOM 664 O O . LEU A 1 86 ? 2.397 4.968 7.335 1.00 94.75 86 LEU A O 1
ATOM 668 N N . THR A 1 87 ? 1.131 5.305 9.136 1.00 94.25 87 THR A N 1
ATOM 669 C CA . THR A 1 87 ? 2.220 5.127 10.099 1.00 94.25 87 THR A CA 1
ATOM 670 C C . THR A 1 87 ? 2.523 3.644 10.306 1.00 94.25 87 THR A C 1
ATOM 672 O O . THR A 1 87 ? 1.644 2.792 10.169 1.00 94.25 87 THR A O 1
ATOM 675 N N . SER A 1 88 ? 3.740 3.313 10.736 1.00 90.62 88 SER A N 1
ATOM 676 C CA . SER A 1 88 ? 4.099 1.921 11.038 1.00 90.62 88 SER A CA 1
ATOM 677 C C . SER A 1 88 ? 3.229 1.285 12.124 1.00 90.62 88 SER A C 1
ATOM 679 O O . SER A 1 88 ? 3.007 0.076 12.107 1.00 90.62 88 SER A O 1
ATOM 681 N N . ASP A 1 89 ? 2.708 2.074 13.065 1.00 89.62 89 ASP A N 1
ATOM 682 C CA . ASP A 1 89 ? 1.795 1.576 14.100 1.00 89.62 89 ASP A CA 1
ATOM 683 C C . ASP A 1 89 ? 0.402 1.277 13.545 1.00 89.62 89 ASP A C 1
ATOM 685 O O . ASP A 1 89 ? -0.223 0.298 13.951 1.00 89.62 89 ASP A O 1
ATOM 689 N N . G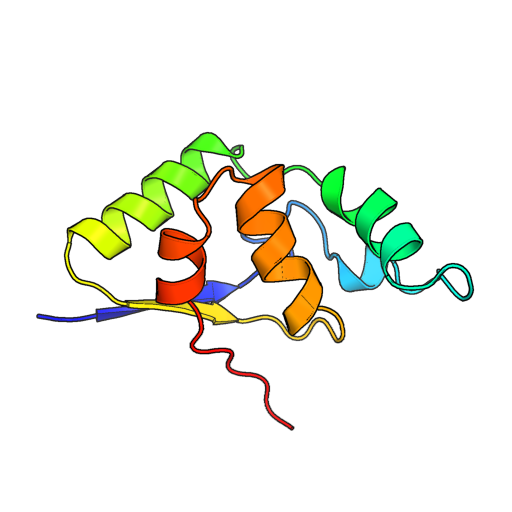LU A 1 90 ? -0.073 2.078 12.591 1.00 88.88 90 GLU A N 1
ATOM 690 C CA . GLU A 1 90 ? -1.269 1.756 11.816 1.00 88.88 90 GLU A CA 1
ATOM 691 C C . GLU A 1 90 ? -1.040 0.464 11.033 1.00 88.88 90 GLU A C 1
ATOM 693 O O . GLU A 1 90 ? -1.841 -0.458 11.149 1.00 88.88 90 GLU A O 1
ATOM 698 N N . VAL A 1 91 ? 0.093 0.334 10.333 1.00 88.81 91 VAL A N 1
ATOM 699 C CA . VAL A 1 91 ? 0.393 -0.853 9.518 1.00 88.81 91 VAL A CA 1
ATOM 700 C C . VAL A 1 91 ? 0.456 -2.144 10.335 1.00 88.81 91 VAL A C 1
ATOM 702 O O . VAL A 1 91 ? -0.125 -3.158 9.941 1.00 88.81 91 VAL A O 1
ATOM 705 N N . LYS A 1 92 ? 1.070 -2.104 11.521 1.00 82.75 92 LYS A N 1
ATOM 706 C CA . LYS A 1 92 ? 1.119 -3.252 12.441 1.00 82.75 92 LYS A CA 1
ATOM 707 C C . LYS A 1 92 ? -0.262 -3.699 12.922 1.00 82.75 92 LYS A C 1
ATOM 709 O O . LYS A 1 92 ? -0.436 -4.884 13.196 1.00 82.75 92 LYS A O 1
ATOM 714 N N . LYS A 1 93 ? -1.247 -2.796 13.007 1.00 74.00 93 LYS A N 1
ATOM 715 C CA . LYS A 1 93 ? -2.623 -3.152 13.396 1.00 74.00 93 LYS A CA 1
ATOM 716 C C . LYS A 1 93 ? -3.360 -3.973 12.326 1.00 74.00 93 LYS A C 1
ATOM 718 O O . LYS A 1 93 ? -4.318 -4.652 12.685 1.00 74.00 93 LYS A O 1
ATOM 723 N N . TYR A 1 94 ? -2.920 -3.963 11.060 1.00 65.69 94 TYR A N 1
ATOM 724 C CA . TYR A 1 94 ? -3.558 -4.711 9.957 1.00 65.69 94 TYR A CA 1
ATOM 725 C C . TYR A 1 94 ? -3.026 -6.129 9.746 1.00 65.69 94 TYR A C 1
ATOM 727 O O . TYR A 1 94 ? -3.612 -6.885 8.970 1.00 65.69 94 TYR A O 1
ATOM 735 N N . MET A 1 95 ? -1.888 -6.499 10.349 1.00 57.38 95 MET A N 1
ATOM 736 C CA . MET A 1 95 ? -1.190 -7.740 9.989 1.00 57.38 95 MET A CA 1
ATOM 737 C C . MET A 1 95 ? -1.840 -8.992 10.604 1.00 57.38 95 MET A C 1
ATOM 739 O O . MET A 1 95 ? -1.267 -9.668 11.453 1.00 57.38 95 MET A O 1
ATOM 743 N N . LEU A 1 96 ? -3.018 -9.351 10.095 1.00 51.78 96 LEU A N 1
ATOM 744 C CA . LEU A 1 96 ? -3.422 -10.739 9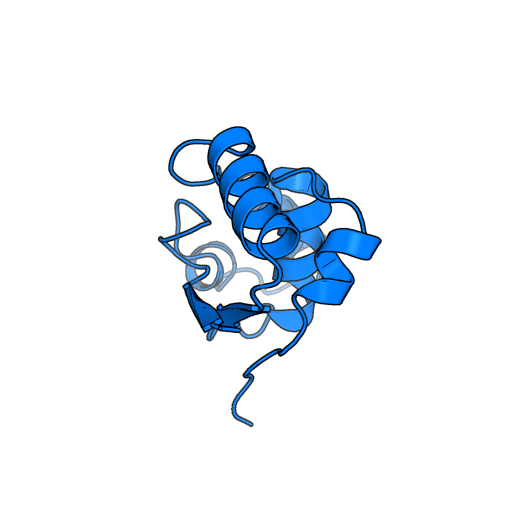.886 1.00 51.78 96 LEU A CA 1
ATOM 745 C C . LEU A 1 96 ? -3.141 -11.059 8.416 1.00 51.78 96 LEU A C 1
ATOM 747 O O . LEU A 1 96 ? -3.995 -10.910 7.547 1.00 51.78 96 LEU A O 1
ATOM 751 N N . ASN A 1 97 ? -1.893 -11.430 8.133 1.00 50.31 97 ASN A N 1
ATOM 752 C CA . ASN A 1 97 ? -1.468 -11.824 6.796 1.00 50.31 97 ASN A CA 1
ATOM 753 C C . ASN A 1 97 ? -2.027 -13.229 6.520 1.00 50.31 97 ASN A C 1
ATOM 755 O O . ASN A 1 97 ? -1.491 -14.220 7.014 1.00 50.31 97 ASN A O 1
ATOM 759 N N . LEU A 1 98 ? -3.139 -13.321 5.789 1.00 46.84 98 LEU A N 1
ATOM 760 C CA . LEU A 1 98 ? -3.736 -14.598 5.383 1.00 46.84 98 LEU A CA 1
ATOM 761 C C . LEU A 1 98 ? -2.992 -15.149 4.157 1.00 46.84 98 LEU A C 1
ATOM 763 O O . LEU A 1 98 ? -3.556 -15.280 3.075 1.00 46.84 98 LEU A O 1
ATOM 767 N N . GLY A 1 99 ? -1.702 -15.442 4.321 1.00 41.12 99 GLY A N 1
ATOM 768 C CA . GLY A 1 99 ? -0.948 -16.233 3.355 1.00 41.12 99 GLY A CA 1
ATOM 769 C C . GLY A 1 99 ? -1.251 -17.711 3.580 1.00 41.12 99 GLY A C 1
ATOM 770 O O . GLY A 1 99 ? -0.798 -18.281 4.570 1.00 41.12 99 GLY A O 1
ATOM 771 N N . CYS A 1 100 ? -2.024 -18.334 2.691 1.00 33.41 100 CYS A N 1
ATOM 772 C CA . CYS A 1 100 ? -2.079 -19.793 2.634 1.00 33.41 100 CYS A CA 1
ATOM 773 C C . CYS A 1 100 ? -0.727 -20.308 2.120 1.00 33.41 100 CYS A C 1
ATOM 775 O O . CYS A 1 100 ? -0.309 -19.939 1.021 1.00 33.41 100 CYS A O 1
ATOM 777 N N . HIS A 1 101 ? -0.056 -21.108 2.953 1.00 36.47 101 HIS A N 1
ATOM 778 C CA . HIS A 1 101 ? 1.111 -21.915 2.590 1.00 36.47 101 HIS A CA 1
ATOM 779 C C . HIS A 1 101 ? 0.768 -22.973 1.540 1.00 36.47 101 HIS A C 1
ATOM 781 O O . HIS A 1 101 ? -0.360 -23.517 1.605 1.00 36.47 101 HIS A O 1
#

pLDDT: mean 86.51, std 13.61, range [33.41, 97.94]

Sequence (101 aa):
MMLLFIIDFDETIASKNTHNAVSHIS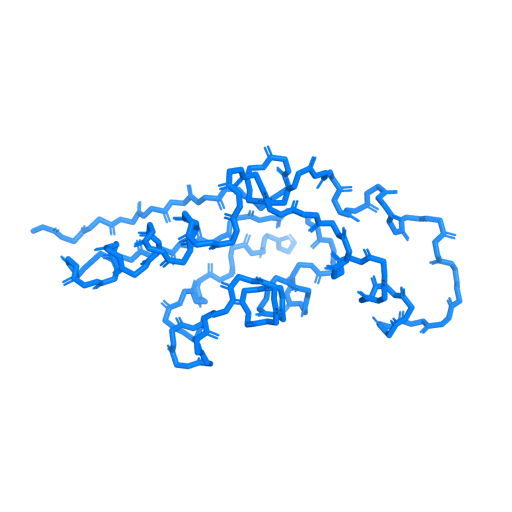TGGMDAIWAIIKDISPISGPETWRETIRSVLEQGHSLAIASFNAYGPMVIPRYLEEVIGLTSDEVKKYMLNLGCH

Radius of gyration: 13.44 Å; chains: 1; bounding box: 38×32×33 Å